Protein AF-A0AAD8ASE9-F1 (afdb_monomer)

Organism: Biomphalaria pfeifferi (NCBI:txid112525)

Sequence (66 aa):
SEDKIIYFDYVHATPMPVIVPGTLFVTVLGNVTMDLPRRVNVYLEIKKYIFGFPFTVPCFNGGLGS

Solvent-accessible surface area (backbone atoms only — not comparable to full-atom values): 4770 Å² total; per-residue (Å²): 132,85,82,72,50,68,45,76,81,42,78,48,65,42,57,77,76,80,60,86,91,69,81,76,48,76,50,78,42,66,50,68,81,54,86,78,65,100,72,80,87,85,86,85,84,50,70,49,73,56,97,84,44,75,41,75,58,73,83,78,61,102,55,95,75,133

Radius of gyration: 15.88 Å; Cα contacts (8 Å, |Δi|>4): 57; chains: 1; bounding box: 37×28×36 Å

Secondary structure (DSSP, 8-state):
----SEEEEEEEEESSS--SSS--EEEEEEEESSPPPS-------EEEEETTEEEEE--SSSSS--

InterPro domains:
  IPR036846 GM2-AP, lipid-recognition domain superfamily [G3DSA:2.70.220.10] (1-66)
  IPR036846 GM2-AP, lipid-recognition domain superfamily [SSF63707] (8-62)

Mean predicted aligned error: 7.86 Å

pLDDT: mean 83.76, std 15.19, range [36.88, 96.12]

Structure (mmCIF, N/CA/C/O backbone):
data_AF-A0AAD8ASE9-F1
#
_entry.id   AF-A0AAD8ASE9-F1
#
loop_
_atom_site.group_PDB
_atom_site.id
_atom_site.type_symbol
_atom_site.label_atom_id
_atom_site.label_alt_id
_atom_site.label_comp_id
_atom_site.label_asym_id
_atom_site.label_entity_id
_atom_site.label_seq_id
_atom_site.pdbx_PDB_ins_code
_atom_site.Cartn_x
_atom_site.Cartn_y
_atom_site.Cartn_z
_atom_site.occupancy
_atom_site.B_iso_or_equiv
_atom_site.auth_seq_id
_atom_site.auth_comp_id
_atom_site.auth_asym_id
_atom_site.auth_atom_id
_atom_site.pdbx_PDB_model_num
ATOM 1 N N . SER A 1 1 ? -5.171 -8.165 22.735 1.00 43.66 1 SER A N 1
ATOM 2 C 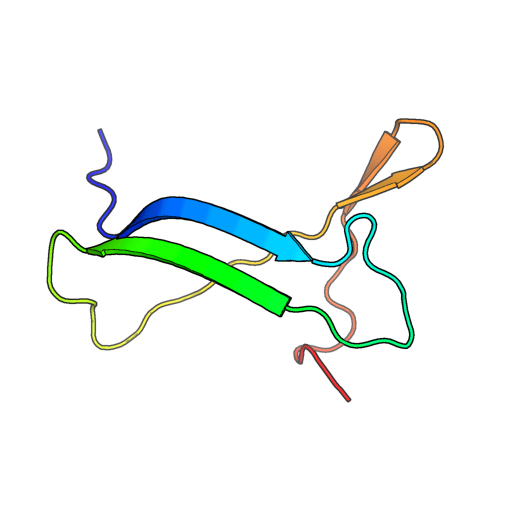CA . SER A 1 1 ? -5.537 -8.201 21.308 1.00 43.66 1 SER A CA 1
ATOM 3 C C . SER A 1 1 ? -5.964 -6.797 20.938 1.00 43.66 1 SER A C 1
ATOM 5 O O . SER A 1 1 ? -6.908 -6.308 21.534 1.00 43.66 1 SER A O 1
ATOM 7 N N . GLU A 1 2 ? -5.201 -6.096 20.101 1.00 52.31 2 GLU A N 1
ATOM 8 C CA . GLU A 1 2 ? -5.568 -4.740 19.669 1.00 52.31 2 GLU A CA 1
ATOM 9 C C . GLU A 1 2 ? -6.745 -4.824 18.696 1.00 52.31 2 GLU A C 1
ATOM 11 O O . GLU A 1 2 ? -6.607 -5.386 17.607 1.00 52.31 2 GLU A O 1
ATOM 16 N N . ASP A 1 3 ? -7.895 -4.282 19.092 1.00 63.97 3 ASP A N 1
ATOM 17 C CA . ASP A 1 3 ? -9.027 -4.086 18.192 1.00 63.97 3 ASP A CA 1
ATOM 18 C C . ASP A 1 3 ? -8.633 -3.042 17.144 1.00 63.97 3 ASP A C 1
ATOM 20 O O . ASP A 1 3 ? -8.518 -1.846 17.424 1.00 63.97 3 ASP A O 1
ATOM 24 N N . LYS A 1 4 ? -8.365 -3.497 15.918 1.00 71.75 4 LYS A N 1
ATOM 25 C CA . LYS A 1 4 ? -8.103 -2.592 14.798 1.00 71.75 4 LYS A CA 1
ATOM 26 C C . LYS A 1 4 ? -9.419 -1.904 14.429 1.00 71.75 4 LYS A C 1
ATOM 28 O O . LYS A 1 4 ? -10.449 -2.559 14.304 1.00 71.75 4 LYS A O 1
ATOM 33 N N . ILE A 1 5 ? -9.385 -0.583 14.266 1.00 83.00 5 ILE A N 1
ATOM 34 C CA . ILE A 1 5 ? -10.571 0.231 13.932 1.00 83.00 5 ILE A CA 1
ATOM 35 C C . ILE A 1 5 ? -10.851 0.214 12.420 1.00 83.00 5 ILE A C 1
ATOM 37 O O . ILE A 1 5 ? -11.994 0.343 11.991 1.00 83.00 5 ILE A O 1
ATOM 41 N N . ILE A 1 6 ? -9.803 0.039 11.608 1.00 86.56 6 ILE A N 1
ATOM 42 C CA . ILE A 1 6 ? -9.868 0.018 10.144 1.00 86.56 6 ILE A CA 1
ATOM 43 C C . ILE A 1 6 ? -9.345 -1.330 9.649 1.00 86.56 6 ILE A C 1
ATOM 45 O O . ILE A 1 6 ? -8.232 -1.735 10.000 1.00 86.56 6 ILE A O 1
ATOM 49 N N . TYR A 1 7 ? -10.123 -1.982 8.792 1.00 88.50 7 TYR A N 1
ATOM 50 C CA . TYR A 1 7 ? -9.747 -3.198 8.081 1.00 88.50 7 TYR A CA 1
ATOM 51 C C . TYR A 1 7 ? -9.778 -2.925 6.584 1.00 88.50 7 TYR A C 1
ATOM 53 O O . TYR A 1 7 ? -10.758 -2.389 6.079 1.00 88.50 7 TYR A O 1
ATOM 61 N N . PHE A 1 8 ? -8.714 -3.291 5.875 1.00 90.38 8 PHE A N 1
ATOM 62 C CA . PHE A 1 8 ? -8.688 -3.252 4.416 1.00 90.38 8 PHE A CA 1
ATOM 63 C C . PHE A 1 8 ? -8.896 -4.669 3.895 1.00 90.38 8 PHE A C 1
ATOM 65 O O . PHE A 1 8 ? -8.027 -5.523 4.064 1.00 90.38 8 PHE A O 1
ATOM 72 N N . ASP A 1 9 ? -10.049 -4.904 3.281 1.00 91.69 9 ASP A N 1
ATOM 73 C CA . ASP A 1 9 ? -10.426 -6.196 2.705 1.00 91.69 9 ASP A CA 1
ATOM 74 C C . ASP A 1 9 ? -9.782 -6.393 1.327 1.00 91.69 9 ASP A C 1
ATOM 76 O O . ASP A 1 9 ? -9.457 -7.511 0.928 1.00 91.69 9 ASP A O 1
ATOM 80 N N . TYR A 1 10 ? -9.576 -5.295 0.594 1.00 93.88 10 TYR A N 1
ATOM 81 C CA . TYR A 1 10 ? -8.981 -5.322 -0.734 1.00 93.88 10 TYR A CA 1
ATOM 82 C C . TYR A 1 10 ? -8.168 -4.060 -0.995 1.00 93.88 10 TYR A C 1
ATOM 84 O O . TYR A 1 10 ? -8.639 -2.945 -0.781 1.00 93.88 10 TYR A O 1
ATOM 92 N N . VAL A 1 11 ? -6.954 -4.240 -1.509 1.00 93.88 11 VAL A N 1
ATOM 93 C CA . VAL A 1 11 ? -6.116 -3.159 -2.026 1.00 93.88 11 VAL A CA 1
ATOM 94 C C . VAL A 1 11 ? -5.551 -3.621 -3.357 1.00 93.88 11 VAL A C 1
ATOM 96 O O . VAL A 1 11 ? -4.888 -4.655 -3.432 1.00 93.88 11 VAL A O 1
ATOM 99 N N . HIS A 1 12 ? -5.802 -2.851 -4.406 1.00 95.81 12 HIS A N 1
ATOM 100 C CA . HIS A 1 12 ? -5.302 -3.144 -5.740 1.00 95.81 12 HIS A CA 1
ATOM 101 C C . HIS A 1 12 ? -4.808 -1.884 -6.419 1.00 95.81 12 HIS A C 1
ATOM 103 O O . HIS A 1 12 ? -5.416 -0.821 -6.303 1.00 95.81 12 HIS A O 1
ATOM 109 N N . ALA A 1 13 ? -3.708 -2.019 -7.146 1.00 95.00 13 ALA A N 1
ATOM 110 C CA . ALA A 1 13 ? -3.080 -0.931 -7.864 1.00 95.00 13 ALA A CA 1
ATOM 111 C C . ALA A 1 13 ? -2.846 -1.341 -9.323 1.00 95.00 13 ALA A C 1
ATOM 113 O O . ALA A 1 13 ? -2.492 -2.486 -9.605 1.00 95.00 13 ALA A O 1
ATOM 114 N N . THR A 1 14 ? -3.068 -0.427 -10.264 1.00 95.81 14 THR A N 1
ATOM 115 C CA . THR A 1 14 ? -2.885 -0.677 -11.701 1.00 95.81 14 THR A CA 1
ATOM 116 C C . THR A 1 14 ? -2.270 0.549 -12.377 1.00 95.81 14 THR A C 1
ATOM 118 O O . THR A 1 14 ? -2.802 1.645 -12.201 1.00 95.81 14 THR A O 1
ATOM 121 N N . PRO A 1 15 ? -1.185 0.403 -13.159 1.00 93.56 15 PRO A N 1
ATOM 122 C CA . PRO A 1 15 ? -0.509 -0.848 -13.524 1.00 93.56 15 PRO A CA 1
ATOM 123 C C . PRO A 1 15 ? 0.373 -1.427 -12.402 1.00 93.56 15 PRO A C 1
ATOM 125 O O . PRO A 1 15 ? 0.841 -0.702 -11.526 1.00 93.56 15 PRO A O 1
ATOM 128 N N . MET A 1 16 ? 0.608 -2.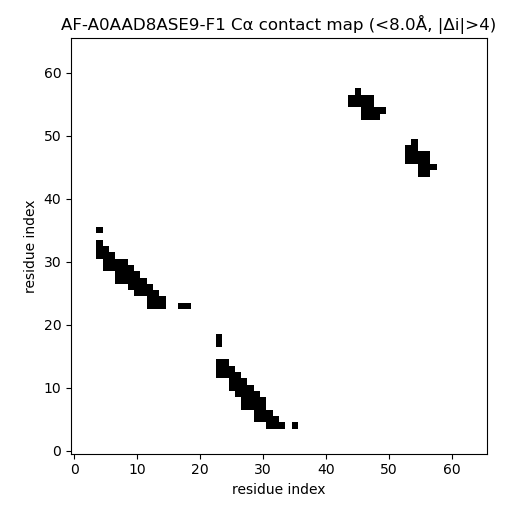744 -12.461 1.00 92.88 16 MET A N 1
ATOM 129 C CA . MET A 1 16 ? 1.577 -3.459 -11.626 1.00 92.88 16 MET A CA 1
ATOM 130 C C . MET A 1 16 ? 2.552 -4.226 -12.547 1.00 92.88 16 MET A C 1
ATOM 132 O O . MET A 1 16 ? 2.087 -5.068 -13.316 1.00 92.88 16 MET A O 1
ATOM 136 N N . PRO A 1 17 ? 3.874 -3.960 -12.514 1.00 92.38 17 PRO A N 1
ATOM 137 C CA . PRO A 1 17 ? 4.557 -3.011 -11.634 1.00 92.38 17 PRO A CA 1
ATOM 138 C C . PRO A 1 17 ? 4.175 -1.554 -11.928 1.00 92.38 17 PRO A C 1
ATOM 140 O O . PRO A 1 17 ? 3.778 -1.214 -13.041 1.00 92.38 17 PRO A O 1
ATOM 143 N N . VAL A 1 18 ? 4.307 -0.697 -10.915 1.00 93.19 18 VAL A N 1
ATOM 144 C CA . VAL A 1 18 ? 4.070 0.745 -11.054 1.00 93.19 18 VAL A CA 1
ATOM 145 C C . VAL A 1 18 ? 5.103 1.337 -12.015 1.00 93.19 18 VAL A C 1
ATOM 147 O O . VAL A 1 18 ? 6.305 1.135 -11.838 1.00 93.19 18 VAL A O 1
ATOM 150 N N . ILE A 1 19 ? 4.637 2.077 -13.021 1.00 93.56 19 ILE A N 1
ATOM 151 C CA . ILE A 1 19 ? 5.478 2.721 -14.039 1.00 93.56 19 ILE A CA 1
ATOM 152 C C . ILE A 1 19 ? 5.556 4.218 -13.734 1.00 93.56 19 ILE A C 1
ATOM 154 O O . ILE A 1 19 ? 4.526 4.867 -13.553 1.00 93.56 19 ILE A O 1
ATOM 158 N N . VAL A 1 20 ? 6.774 4.765 -13.680 1.00 92.19 20 VAL A N 1
ATOM 159 C CA . VAL A 1 20 ? 7.031 6.181 -13.376 1.00 92.19 20 VAL A CA 1
ATOM 160 C C . VAL A 1 20 ? 7.921 6.791 -14.473 1.00 92.19 20 VAL A C 1
ATOM 162 O O . VAL A 1 20 ? 8.968 6.209 -14.762 1.00 92.19 20 VAL A O 1
ATOM 165 N N . PRO A 1 21 ? 7.560 7.950 -15.065 1.00 92.31 21 PRO A N 1
ATOM 166 C CA . PRO A 1 21 ? 6.339 8.724 -14.818 1.00 92.31 21 PRO A CA 1
ATOM 167 C C . PRO A 1 21 ? 5.093 8.034 -15.397 1.00 92.31 21 PRO A C 1
ATOM 169 O O . PRO A 1 21 ? 5.168 7.349 -16.414 1.00 92.31 21 PRO A O 1
ATOM 172 N N . GLY A 1 22 ? 3.939 8.219 -14.756 1.00 92.56 22 GLY A N 1
ATOM 173 C CA . GLY A 1 22 ? 2.686 7.597 -15.184 1.00 92.56 22 GLY A CA 1
ATOM 174 C C . GLY A 1 22 ? 1.545 7.808 -14.191 1.00 92.56 22 GLY A C 1
ATOM 175 O O . GLY A 1 22 ? 1.740 8.371 -13.113 1.00 92.56 22 GLY A O 1
ATOM 176 N N . THR A 1 23 ? 0.346 7.356 -14.559 1.00 94.69 23 THR A N 1
ATOM 177 C CA . THR A 1 23 ? -0.837 7.368 -13.687 1.00 94.69 23 THR A CA 1
ATOM 178 C C . THR A 1 23 ? -1.007 6.010 -13.017 1.00 94.69 23 THR A C 1
ATOM 180 O O . THR A 1 23 ? -1.003 4.979 -13.688 1.00 94.69 23 THR A O 1
ATOM 183 N N . LEU A 1 24 ? -1.190 6.021 -11.695 1.00 95.00 24 LEU A N 1
ATOM 184 C CA . LEU A 1 24 ? -1.508 4.843 -10.896 1.00 95.00 24 LEU A CA 1
ATOM 185 C C . LEU A 1 24 ? -2.964 4.916 -10.432 1.00 95.00 24 LEU A C 1
ATOM 187 O O . LEU A 1 24 ? -3.358 5.875 -9.770 1.00 95.00 24 LEU A O 1
ATOM 191 N N . PHE A 1 25 ? -3.747 3.887 -10.735 1.00 95.81 25 PHE A N 1
ATOM 192 C CA . PHE A 1 25 ? -5.102 3.722 -10.221 1.00 95.81 25 PHE A CA 1
ATOM 193 C C . PHE A 1 25 ? -5.063 2.814 -8.999 1.00 95.81 25 PHE A C 1
ATOM 195 O O . PHE A 1 25 ? -4.600 1.680 -9.099 1.00 95.81 25 PHE A O 1
ATOM 202 N N . VAL A 1 26 ? -5.549 3.300 -7.856 1.00 95.75 26 VAL A N 1
ATOM 203 C CA . VAL A 1 26 ? -5.606 2.537 -6.603 1.00 95.75 26 VAL A CA 1
ATOM 204 C C . VAL A 1 26 ? -7.063 2.332 -6.209 1.00 95.75 26 VAL A C 1
ATOM 206 O O . VAL A 1 26 ? -7.828 3.286 -6.111 1.00 95.75 26 VAL A O 1
ATOM 209 N N . THR A 1 27 ? -7.448 1.078 -5.994 1.00 96.12 27 THR A N 1
ATOM 210 C CA . THR A 1 27 ? -8.765 0.678 -5.492 1.00 96.12 27 THR A CA 1
ATOM 211 C C . THR A 1 27 ? -8.593 0.093 -4.100 1.00 96.12 27 THR A C 1
ATOM 213 O O . THR A 1 27 ? -7.802 -0.831 -3.915 1.00 96.12 27 THR A O 1
ATOM 216 N N . VAL A 1 28 ? -9.335 0.628 -3.131 1.00 95.25 28 VAL A N 1
ATOM 217 C CA . VAL A 1 28 ? -9.315 0.175 -1.738 1.00 95.25 28 VAL A CA 1
ATOM 218 C C . VAL A 1 28 ? -10.743 -0.127 -1.297 1.00 95.25 28 VAL A C 1
ATOM 220 O O . VAL A 1 28 ? -11.619 0.724 -1.428 1.00 95.25 2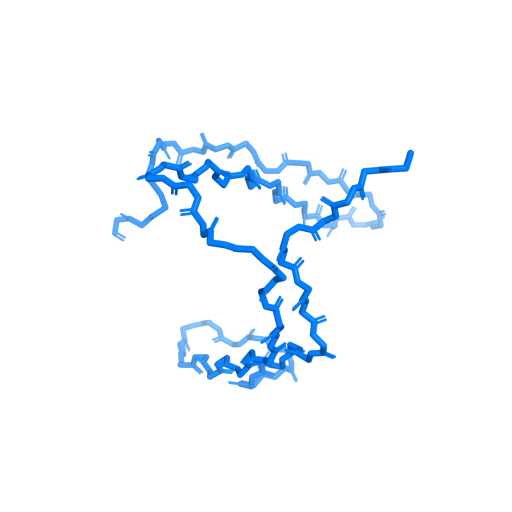8 VAL A O 1
ATOM 223 N N . LEU A 1 29 ? -10.964 -1.328 -0.770 1.00 94.88 29 LEU A N 1
ATOM 224 C CA . LEU A 1 29 ? -12.176 -1.718 -0.056 1.00 94.88 29 LEU A CA 1
ATOM 225 C C . LEU A 1 29 ? -11.795 -1.957 1.403 1.00 94.88 29 LEU A C 1
ATOM 227 O O . LEU A 1 29 ? -10.816 -2.653 1.685 1.00 94.88 29 LEU A O 1
ATOM 231 N N . GLY A 1 30 ? -12.564 -1.399 2.326 1.00 91.56 30 GLY A N 1
ATOM 232 C CA . GLY A 1 30 ? -12.335 -1.618 3.741 1.00 91.56 30 GLY A CA 1
ATOM 233 C C . GLY A 1 30 ? -13.540 -1.272 4.594 1.00 91.56 30 GLY A C 1
ATOM 234 O O . GLY A 1 30 ? -14.440 -0.552 4.162 1.00 91.56 30 GLY A O 1
ATOM 235 N N . ASN A 1 31 ? -13.514 -1.787 5.815 1.00 90.00 31 ASN A N 1
ATOM 236 C CA . ASN A 1 31 ? -14.532 -1.595 6.829 1.00 90.00 31 ASN A CA 1
ATOM 237 C C . ASN A 1 31 ? -13.963 -0.818 8.015 1.00 90.00 31 ASN A C 1
ATOM 239 O O . ASN A 1 31 ? -12.816 -1.011 8.427 1.00 90.00 31 ASN A O 1
ATOM 243 N N . VAL A 1 32 ? -14.797 0.051 8.575 1.00 89.25 32 VAL A N 1
ATOM 244 C CA . VAL A 1 32 ? -14.484 0.854 9.755 1.00 89.25 32 VAL A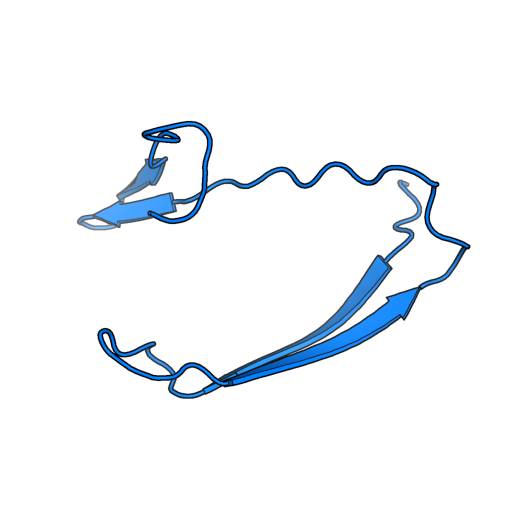 CA 1
ATOM 245 C C . VAL A 1 32 ? -15.465 0.451 10.849 1.00 89.25 32 VAL A C 1
ATOM 247 O O . VAL A 1 32 ? -16.674 0.572 10.668 1.00 89.25 32 VAL A O 1
ATOM 250 N N . THR A 1 33 ? -14.957 -0.089 11.955 1.00 87.25 33 THR A N 1
ATOM 251 C CA . THR A 1 33 ? -15.794 -0.678 13.018 1.00 87.25 33 THR A CA 1
ATOM 252 C C . THR A 1 33 ? -16.254 0.339 14.060 1.00 87.25 33 THR A C 1
ATOM 254 O O . THR A 1 33 ? -17.189 0.064 14.808 1.00 87.25 33 THR A O 1
ATOM 257 N N . MET A 1 34 ? -15.610 1.507 14.118 1.00 85.00 34 MET A N 1
ATOM 258 C CA . MET A 1 34 ? -15.911 2.599 15.045 1.00 85.00 34 MET A CA 1
ATOM 259 C C . MET A 1 34 ? -15.608 3.945 14.391 1.00 85.00 34 MET A C 1
ATOM 261 O O . MET A 1 34 ? -14.751 4.024 13.512 1.00 85.00 34 MET A O 1
ATOM 265 N N . ASP A 1 35 ? -16.247 5.015 14.860 1.00 84.31 35 ASP A N 1
ATOM 266 C CA . ASP A 1 35 ? -15.950 6.363 14.375 1.00 84.31 35 ASP A CA 1
ATOM 267 C C . ASP A 1 35 ? -14.462 6.703 14.529 1.00 84.31 35 ASP A C 1
ATOM 269 O O . ASP A 1 35 ? -13.843 6.492 15.578 1.00 84.31 35 ASP A O 1
ATOM 273 N N . LEU A 1 36 ? -13.881 7.257 13.464 1.00 82.94 36 LEU A N 1
ATOM 274 C CA . LEU A 1 36 ? -12.482 7.661 13.461 1.00 82.94 36 LEU A CA 1
ATOM 275 C C . LEU A 1 36 ? -12.274 8.836 14.429 1.00 82.94 36 LEU A C 1
ATOM 277 O O . LEU A 1 36 ? -13.061 9.789 14.437 1.00 82.94 36 LEU A O 1
ATOM 281 N N . PRO A 1 37 ? -11.196 8.825 15.231 1.00 83.06 37 PRO A N 1
ATOM 282 C CA . PRO A 1 37 ? -1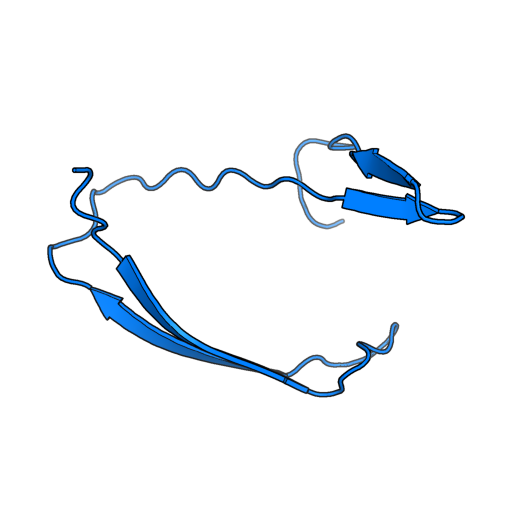0.881 9.947 16.100 1.00 83.06 37 PRO A CA 1
ATOM 283 C C . PRO A 1 37 ? -10.629 11.212 15.271 1.00 83.06 37 PRO A C 1
ATOM 285 O O . PRO A 1 37 ? -10.163 11.155 14.134 1.00 83.06 37 PRO A O 1
ATOM 288 N N . ARG A 1 38 ? -10.852 12.388 15.876 1.00 83.69 38 ARG A N 1
ATOM 289 C CA . ARG A 1 38 ? -10.651 13.699 15.218 1.00 83.69 38 ARG A CA 1
ATOM 290 C C . ARG A 1 38 ? -9.245 13.901 14.633 1.00 83.69 38 ARG A C 1
ATOM 292 O O . ARG A 1 38 ? -9.056 14.797 13.817 1.00 83.69 38 ARG A O 1
ATOM 299 N N . ARG A 1 39 ? -8.251 13.135 15.094 1.00 85.19 39 ARG A N 1
ATOM 300 C CA . ARG A 1 39 ? -6.874 13.144 14.592 1.00 85.19 39 ARG A CA 1
ATOM 301 C C . ARG A 1 39 ? -6.394 11.711 14.413 1.00 85.19 39 ARG A C 1
ATOM 303 O O . ARG A 1 39 ? -6.450 10.927 15.357 1.00 85.19 39 ARG A O 1
ATOM 310 N N . VAL A 1 40 ? -5.887 11.410 13.223 1.00 83.00 40 VAL A N 1
ATOM 311 C CA . VAL A 1 40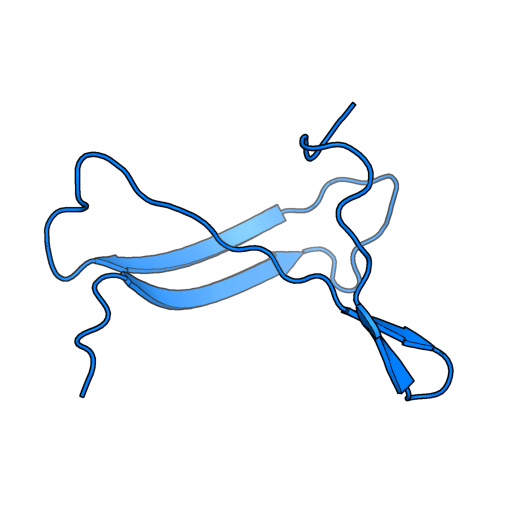 ? -5.271 10.129 12.873 1.00 83.00 40 VAL A CA 1
ATOM 312 C C . VAL A 1 40 ? -3.819 10.403 12.508 1.00 83.00 40 VAL A C 1
ATOM 314 O O . VAL A 1 40 ? -3.545 11.266 11.677 1.00 83.00 40 VAL A O 1
ATOM 317 N N . ASN A 1 41 ? -2.894 9.678 13.133 1.00 83.62 41 ASN A N 1
ATOM 318 C CA . ASN A 1 41 ? -1.478 9.734 12.786 1.00 83.62 41 ASN A CA 1
ATOM 319 C C . ASN A 1 41 ? -1.153 8.562 11.862 1.00 83.62 41 ASN A C 1
ATOM 321 O O . ASN A 1 41 ? -1.448 7.414 12.191 1.00 83.62 41 ASN A O 1
ATOM 325 N N . VAL A 1 42 ? -0.523 8.852 10.727 1.00 84.81 42 VAL A N 1
ATOM 326 C CA . VAL A 1 42 ? -0.050 7.837 9.784 1.00 84.81 42 VAL A CA 1
ATOM 327 C C . VAL A 1 42 ? 1.459 7.723 9.930 1.00 84.81 42 VAL A C 1
ATOM 329 O O . VAL A 1 42 ? 2.181 8.698 9.731 1.00 84.81 42 VAL A O 1
ATOM 332 N N . TYR A 1 43 ? 1.932 6.533 10.288 1.00 87.88 43 TYR A N 1
ATOM 333 C CA . TYR A 1 43 ? 3.355 6.217 10.305 1.00 87.88 43 TYR A CA 1
ATOM 334 C C . TYR A 1 43 ? 3.732 5.529 8.994 1.00 87.88 43 TYR A C 1
ATOM 336 O O . TYR A 1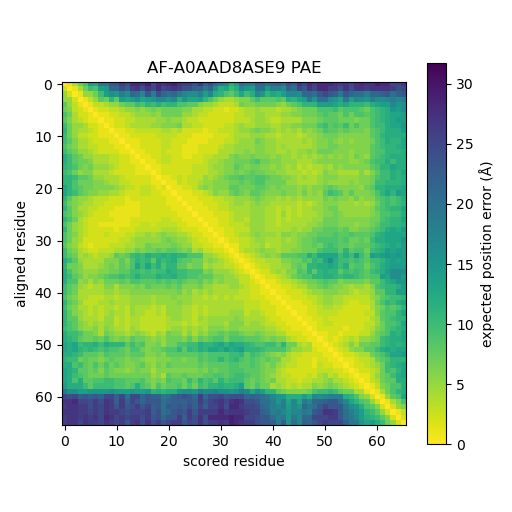 43 ? 3.135 4.515 8.635 1.00 87.88 43 TYR A O 1
ATOM 344 N N . LEU A 1 44 ? 4.708 6.089 8.278 1.00 87.25 44 LEU A N 1
ATOM 345 C CA . LEU A 1 44 ? 5.183 5.557 7.006 1.00 87.25 44 LEU A CA 1
ATOM 346 C C . LEU A 1 44 ? 6.603 5.016 7.164 1.00 87.25 44 LEU A C 1
ATOM 348 O O . LEU A 1 44 ? 7.509 5.739 7.572 1.00 87.25 44 LEU A O 1
ATOM 352 N N . GLU A 1 45 ? 6.798 3.760 6.772 1.00 90.31 45 GLU A N 1
ATOM 353 C CA . GLU A 1 45 ? 8.112 3.132 6.673 1.00 90.31 45 GLU A CA 1
ATOM 354 C C . GLU A 1 45 ? 8.334 2.673 5.228 1.00 90.31 45 GLU A C 1
ATOM 356 O O . GLU A 1 45 ? 7.601 1.826 4.716 1.00 90.31 45 GLU A O 1
ATOM 361 N N . ILE A 1 46 ? 9.347 3.229 4.558 1.00 89.44 46 ILE A N 1
ATOM 362 C CA . ILE A 1 46 ? 9.706 2.854 3.186 1.00 89.44 46 ILE A CA 1
ATOM 363 C C . ILE A 1 46 ? 10.958 1.982 3.225 1.00 89.44 46 ILE A C 1
ATOM 365 O O . ILE A 1 46 ? 12.009 2.412 3.701 1.00 89.44 46 ILE A O 1
ATOM 369 N N . LYS A 1 47 ? 10.864 0.770 2.669 1.00 92.69 47 LYS A N 1
ATOM 370 C CA . LYS A 1 47 ? 11.992 -0.159 2.514 1.00 92.69 47 LYS A CA 1
ATOM 371 C C . LYS A 1 47 ? 12.300 -0.379 1.039 1.00 92.69 47 LYS A C 1
ATOM 373 O O . LYS A 1 47 ? 11.417 -0.731 0.260 1.00 92.69 47 LYS A O 1
ATOM 378 N N . LYS A 1 48 ? 13.567 -0.209 0.664 1.00 90.75 48 LYS A N 1
ATOM 379 C CA . LYS A 1 48 ? 14.088 -0.541 -0.666 1.00 90.75 48 LYS A CA 1
ATOM 380 C C . LYS A 1 48 ? 14.964 -1.782 -0.568 1.00 90.75 48 LYS A C 1
ATOM 382 O O . LYS A 1 48 ? 15.924 -1.798 0.193 1.00 90.75 48 LYS A O 1
ATOM 387 N N . TYR A 1 49 ? 14.656 -2.803 -1.359 1.00 91.50 49 TYR A N 1
ATOM 388 C CA . TYR A 1 49 ? 15.461 -4.019 -1.426 1.00 91.50 49 TYR A CA 1
ATOM 389 C C . TYR A 1 49 ? 16.570 -3.857 -2.469 1.00 91.50 49 TYR A C 1
ATOM 391 O O . TYR A 1 49 ? 16.287 -3.595 -3.639 1.00 91.50 49 TYR A O 1
ATOM 399 N N . ILE A 1 50 ? 17.829 -4.004 -2.051 1.00 89.69 50 ILE A N 1
ATOM 400 C CA . ILE A 1 50 ? 19.011 -3.950 -2.924 1.00 89.69 50 ILE A CA 1
ATOM 401 C C . ILE A 1 50 ? 19.815 -5.231 -2.686 1.00 89.69 50 ILE A C 1
ATOM 403 O O . ILE A 1 50 ? 20.208 -5.509 -1.558 1.00 89.69 50 ILE A O 1
ATOM 407 N N . PHE A 1 51 ? 20.007 -6.045 -3.730 1.00 90.38 51 PHE A N 1
ATOM 408 C CA . PHE A 1 51 ? 20.627 -7.380 -3.629 1.00 90.38 51 PHE A CA 1
ATOM 409 C C . PHE A 1 51 ? 20.015 -8.278 -2.532 1.00 90.38 51 PHE A C 1
ATOM 411 O O . PHE A 1 51 ? 20.715 -9.041 -1.878 1.00 90.38 51 PHE A O 1
ATOM 418 N N . GLY A 1 52 ? 18.700 -8.175 -2.306 1.00 89.31 52 GLY A N 1
ATOM 419 C CA . GLY A 1 52 ? 17.982 -8.949 -1.284 1.00 89.31 52 GLY A CA 1
ATOM 420 C C . GLY A 1 52 ? 18.016 -8.355 0.130 1.00 89.31 52 GLY A C 1
ATOM 421 O O . GLY A 1 52 ? 17.256 -8.805 0.984 1.00 89.31 52 GLY A O 1
ATOM 422 N N . PHE A 1 53 ? 18.808 -7.309 0.378 1.00 91.12 53 PHE A N 1
ATOM 423 C CA . PHE A 1 53 ? 18.870 -6.638 1.677 1.00 91.12 53 PHE A CA 1
ATOM 424 C C . PHE A 1 53 ? 17.904 -5.440 1.729 1.00 91.12 53 PHE A C 1
ATOM 426 O O . PHE A 1 53 ? 17.951 -4.590 0.832 1.00 91.12 53 PHE A O 1
ATOM 433 N N . PRO A 1 54 ? 17.021 -5.346 2.744 1.00 93.25 54 PRO A N 1
ATOM 434 C CA . PRO A 1 54 ? 16.131 -4.203 2.914 1.00 93.25 54 PRO A CA 1
ATOM 435 C C . PRO A 1 54 ? 16.875 -3.015 3.537 1.00 93.25 54 PRO A C 1
ATOM 437 O O . PRO A 1 54 ? 17.425 -3.120 4.630 1.00 93.25 54 PRO A O 1
ATOM 440 N N . PHE A 1 55 ? 16.824 -1.861 2.877 1.00 89.94 55 PHE A N 1
ATOM 441 C CA . PHE A 1 55 ? 17.303 -0.585 3.405 1.00 89.94 55 PHE A CA 1
ATOM 442 C C . PHE A 1 55 ? 16.120 0.338 3.672 1.00 89.94 55 PHE A C 1
ATOM 444 O O . PHE A 1 55 ? 15.308 0.585 2.775 1.00 89.94 55 PHE 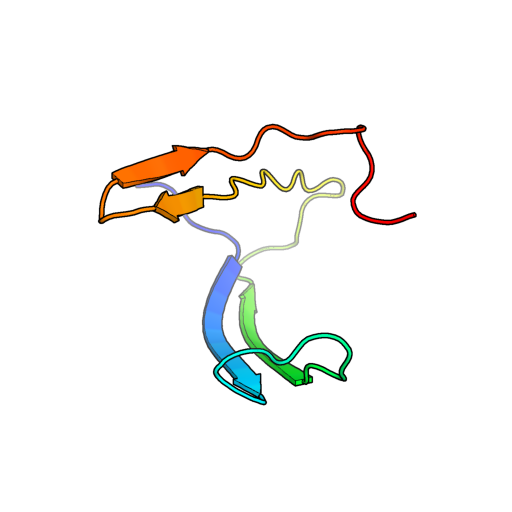A O 1
ATOM 451 N N . THR A 1 56 ? 16.025 0.864 4.891 1.00 87.88 56 THR A N 1
ATOM 452 C CA . THR A 1 56 ? 15.033 1.890 5.220 1.00 87.88 56 THR A CA 1
ATOM 453 C C . THR A 1 56 ? 15.440 3.200 4.561 1.00 87.88 56 THR A C 1
ATOM 455 O O . THR A 1 56 ? 16.541 3.704 4.785 1.00 87.88 56 THR A O 1
ATOM 458 N N . VAL A 1 57 ? 14.554 3.746 3.734 1.00 86.06 57 VAL A N 1
ATOM 459 C CA . VAL A 1 57 ? 14.742 5.064 3.133 1.00 86.06 57 VAL A CA 1
ATOM 460 C C . VAL A 1 57 ? 14.363 6.092 4.196 1.00 86.06 57 VAL A C 1
ATOM 462 O O . VAL A 1 57 ? 13.207 6.102 4.624 1.00 86.06 57 VAL A O 1
ATOM 465 N N . PRO A 1 58 ? 15.305 6.924 4.673 1.00 83.06 58 PRO A N 1
ATOM 466 C CA . PRO A 1 58 ? 14.964 7.936 5.655 1.00 83.06 58 PRO A CA 1
ATOM 467 C C . PRO A 1 58 ? 14.064 8.988 5.004 1.00 83.06 58 PRO A C 1
ATOM 469 O O . PRO A 1 58 ? 14.117 9.227 3.795 1.00 83.06 58 PRO A O 1
ATOM 472 N N . CYS A 1 59 ? 13.235 9.631 5.819 1.00 77.94 59 CYS A N 1
ATOM 473 C CA . CYS A 1 59 ? 12.406 10.739 5.368 1.00 77.94 59 CYS A CA 1
ATOM 474 C C . CYS A 1 59 ? 13.307 11.935 5.024 1.00 77.94 59 CYS A C 1
ATOM 476 O O . CYS A 1 59 ? 13.697 12.706 5.900 1.00 77.94 59 CYS A O 1
ATOM 478 N N . PHE A 1 60 ? 13.667 12.075 3.750 1.00 72.19 60 PHE A N 1
ATOM 479 C CA . PHE A 1 60 ? 14.374 13.247 3.251 1.00 72.19 60 PHE A CA 1
ATOM 480 C C . PHE A 1 60 ? 13.346 14.358 3.013 1.00 72.19 60 PHE A C 1
ATOM 482 O O . PHE A 1 60 ? 12.579 14.292 2.059 1.00 72.19 60 PHE A O 1
ATOM 489 N N . ASN A 1 61 ? 13.346 15.359 3.898 1.00 59.19 61 ASN A N 1
ATOM 490 C CA . ASN A 1 61 ? 12.381 16.462 3.994 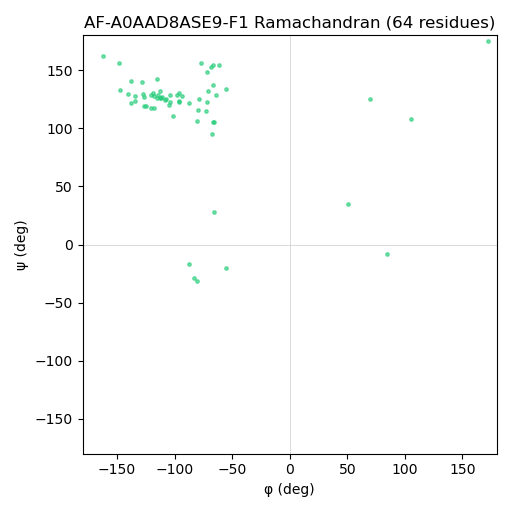1.00 59.19 61 ASN A CA 1
ATOM 491 C C . ASN A 1 61 ? 10.989 16.010 4.467 1.00 59.19 61 ASN A C 1
ATOM 493 O O . ASN A 1 61 ? 10.373 15.122 3.895 1.00 59.19 61 ASN A O 1
ATOM 497 N N . GLY A 1 62 ? 10.481 16.632 5.536 1.00 51.78 62 GLY A N 1
ATOM 498 C CA . GLY A 1 62 ? 9.220 16.290 6.215 1.00 51.78 62 GLY A CA 1
ATOM 499 C C . GLY A 1 62 ? 7.927 16.504 5.410 1.00 51.78 62 GLY A C 1
ATOM 500 O O . GLY A 1 62 ? 6.885 16.753 6.006 1.00 51.78 62 GLY A O 1
ATOM 501 N N . GLY A 1 63 ? 7.982 16.422 4.082 1.00 45.34 63 GLY A N 1
ATOM 502 C CA . GLY A 1 63 ? 6.841 16.442 3.181 1.00 45.34 63 GLY A CA 1
ATOM 503 C C . GLY A 1 63 ? 7.026 15.394 2.089 1.00 45.34 63 GLY A C 1
ATOM 504 O O . GLY A 1 63 ? 8.000 15.420 1.340 1.00 45.34 63 GLY A O 1
ATOM 505 N N . LEU A 1 64 ? 6.076 14.468 1.991 1.00 45.25 64 LEU A N 1
ATOM 506 C CA . LEU A 1 64 ? 5.868 13.688 0.776 1.00 45.25 64 LEU A CA 1
ATOM 507 C C . LEU A 1 64 ? 5.396 14.660 -0.319 1.00 45.25 64 LEU A C 1
ATOM 509 O O . LEU A 1 64 ? 4.249 15.093 -0.286 1.00 45.25 64 LEU A O 1
ATOM 513 N N . GLY A 1 65 ? 6.282 14.995 -1.261 1.00 38.81 65 GLY A N 1
ATOM 514 C CA . GLY A 1 65 ? 5.967 15.746 -2.483 1.00 38.81 65 GLY A CA 1
ATOM 515 C C . GLY A 1 65 ? 6.427 17.208 -2.478 1.00 38.81 65 GLY A C 1
ATOM 516 O O . GLY A 1 65 ? 5.823 18.050 -1.819 1.00 38.81 65 GLY A O 1
ATOM 517 N N . SER A 1 66 ? 7.471 17.505 -3.261 1.00 36.88 66 SER A N 1
ATOM 518 C CA . SER A 1 66 ? 7.560 18.776 -3.994 1.00 36.88 66 SER A CA 1
ATOM 519 C C . SER A 1 66 ? 6.933 18.585 -5.365 1.00 36.88 66 SER A C 1
ATOM 521 O O . SER A 1 66 ? 7.264 17.531 -5.961 1.00 36.88 66 SER A O 1
#

Foldseek 3Di:
DDDDQKDWPDWDWPPPVDDPPDDIDIDTDIDGNDDDPPDDDDDDWDWDADPNDTDTDDPPDPDDDD